Protein AF-A0A5B7A2V2-F1 (afdb_monomer)

Organism: Davidia involucrata (NCBI:txid16924)

Sequence (174 aa):
IMADQNTNTSIMESKPLHPLHQIAETPSHKLLLKQWLKEEELILGRIALKETQIDAVRKEITQLYCFFFLFHSTALILLFSASSRGPVGGACHRSWIPSLCSLLCSLGITWAIRYKTDVESHLEKLLEREKEDGKLLAKCVEELKKKGVEFDLLKEVDALRRAKSLRVESKAVG

Solvent-accessible surface area (backbone atoms only — not comparable to full-atom values): 10157 Å² total; per-residue (Å²): 138,90,87,80,83,86,82,71,81,77,74,77,73,72,70,77,75,62,77,50,75,76,47,68,77,55,72,64,61,60,49,51,52,52,50,50,55,50,50,49,54,52,46,51,52,52,47,53,51,50,51,54,48,45,55,49,51,52,50,52,46,52,50,50,52,52,50,51,53,53,51,53,56,50,52,50,52,52,50,52,55,50,64,76,70,54,67,98,85,68,69,77,89,64,51,62,58,63,50,51,50,51,48,53,52,50,51,51,51,52,48,52,42,52,54,51,52,52,51,42,54,50,50,51,58,52,45,51,52,51,52,51,52,45,53,51,49,52,50,51,52,52,51,48,61,60,36,60,63,67,61,75,71,71,64,55,54,52,50,51,49,51,54,49,51,57,56,51,57,69,62,74,77,115

Secondary structure (DSSP, 8-state):
------------------GGGGTTT-HHHHHHHHHHHHHHHHHHHHHHHHHHHHHHHHHHHHHHHHHHHHHHHHHHHHHHHHHHHS-TTTTTSSTHHHHHHHHHHHHHHHHHHHHHHHHHHHHHHHHHHHHHHHHHHHHHHHHHHHHTTT--HHHHHHHHHHHHHHHHHTTS--

Foldseek 3Di:
DDDDDPDDDPPPPPPPPPPLVVLLPDCVLVVVLVVLVVVLVVLVVVLVVLVVVLVVLVVVLVVLVVCLVVVVVVLVVVVVVDVVPDDPPPDPPPVVVSVVVNVVSNVVSVVVSVVSVVVSVVSVVVSVVSVVVSVVSVVVSVVSVVCSSPDDDVPVVVVVVVVVVVVVVVVVPD

Mean predicted aligned error: 15.62 Å

Radius of gyration: 36.6 Å; Cα contacts (8 Å, |Δi|>4): 50; chains: 1; bounding box: 81×38×129 Å

pLDDT: mean 73.97, std 20.82, range [36.0, 97.88]

Nearest PDB structures (foldseek):
  8iyj-assembly1_T4  TM=7.331E-01  e=2.507E+00  Mus musculus
  8to0-assembly1_BK  TM=8.174E-01  e=5.408E+00  Mus musculus
  8snb-assembly1_8F  TM=7.704E-01  e=6.851E+00  Strongylocentrotus purpuratus
  8j07-assembly1_8P  TM=5.174E-01  e=5.737E+00  Homo sapiens

Structure (mmCIF, N/CA/C/O backbone):
data_AF-A0A5B7A2V2-F1
#
_entry.id   AF-A0A5B7A2V2-F1
#
loop_
_atom_site.group_PDB
_atom_site.id
_atom_site.type_symbol
_atom_site.label_atom_id
_atom_site.label_alt_id
_atom_site.label_comp_id
_atom_site.label_asym_id
_atom_site.label_entity_id
_atom_site.label_seq_id
_atom_site.pdbx_PDB_ins_code
_atom_site.Cartn_x
_atom_site.Cartn_y
_atom_site.Cartn_z
_atom_site.occupancy
_atom_site.B_iso_or_equiv
_atom_site.auth_seq_id
_atom_site.auth_comp_id
_atom_site.auth_asym_id
_atom_site.auth_atom_id
_atom_site.pdbx_PDB_model_num
ATOM 1 N N . ILE A 1 1 ? -47.166 -4.213 90.808 1.00 38.50 1 ILE A N 1
ATOM 2 C CA . ILE A 1 1 ? -47.930 -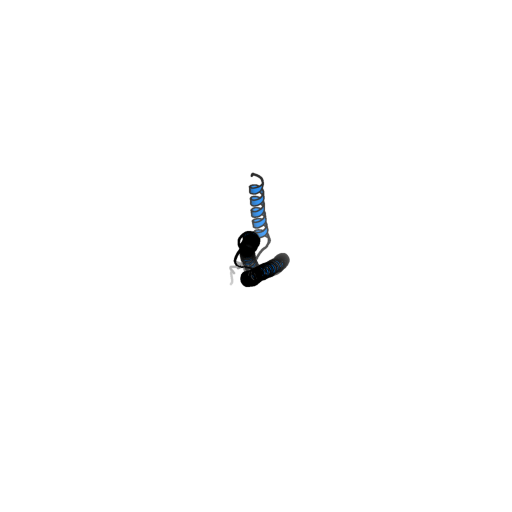3.046 90.307 1.00 38.50 1 ILE A CA 1
ATOM 3 C C . ILE A 1 1 ? -46.872 -2.079 89.767 1.00 38.50 1 ILE A C 1
ATOM 5 O O . ILE A 1 1 ? -46.215 -1.454 9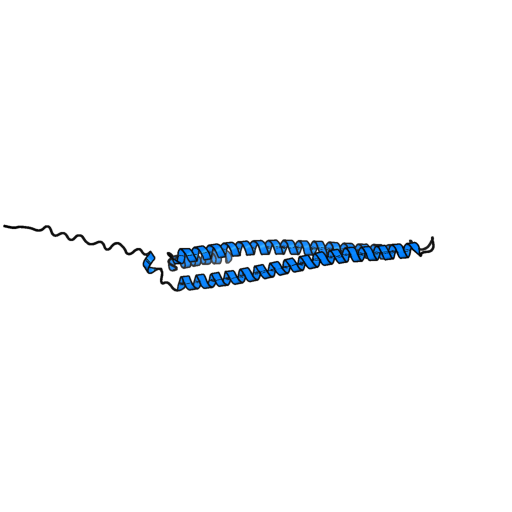0.578 1.00 38.50 1 ILE A O 1
ATOM 9 N N . MET A 1 2 ? -46.346 -2.221 88.545 1.00 41.47 2 MET A N 1
ATOM 10 C CA . MET A 1 2 ? -46.945 -2.151 87.196 1.00 41.47 2 MET A CA 1
ATOM 11 C C . MET A 1 2 ? -47.260 -0.699 86.787 1.00 41.47 2 MET A C 1
ATOM 13 O O . MET A 1 2 ? -48.241 -0.156 87.279 1.00 41.47 2 MET A O 1
ATOM 17 N N . ALA A 1 3 ? -46.369 -0.118 85.966 1.00 38.91 3 ALA A N 1
ATOM 18 C CA . ALA A 1 3 ? -46.510 1.015 85.025 1.00 38.91 3 ALA A CA 1
ATOM 19 C C . ALA A 1 3 ? -45.087 1.535 84.683 1.00 38.91 3 ALA A C 1
ATOM 21 O O . ALA A 1 3 ? -44.254 1.632 85.576 1.00 38.91 3 ALA A O 1
ATOM 22 N N . ASP A 1 4 ? -44.687 1.891 83.468 1.00 40.06 4 ASP A N 1
ATOM 23 C CA . ASP A 1 4 ? -45.265 1.648 82.158 1.00 40.06 4 ASP A CA 1
ATOM 24 C C . ASP A 1 4 ? -44.153 1.677 81.103 1.00 40.06 4 ASP A C 1
ATOM 26 O O . ASP A 1 4 ? -43.093 2.289 81.244 1.00 40.06 4 ASP A O 1
ATOM 30 N N . GLN A 1 5 ? -44.446 0.928 80.059 1.00 42.59 5 GLN A N 1
ATOM 31 C CA . GLN A 1 5 ? -43.677 0.598 78.877 1.00 42.59 5 GLN A CA 1
ATOM 32 C C . GLN A 1 5 ? -43.383 1.859 78.048 1.00 42.59 5 GLN A C 1
ATOM 34 O O . GLN A 1 5 ? -44.292 2.450 77.474 1.00 42.59 5 GLN A O 1
ATOM 39 N N . ASN A 1 6 ? -42.112 2.258 77.921 1.00 36.53 6 ASN A N 1
ATOM 40 C CA . ASN A 1 6 ? -41.723 3.252 76.920 1.00 36.53 6 ASN A CA 1
ATOM 41 C C . ASN A 1 6 ? -41.640 2.568 75.546 1.00 36.53 6 ASN A C 1
ATOM 43 O O . ASN A 1 6 ? -40.576 2.155 75.084 1.00 36.53 6 ASN A O 1
ATOM 47 N N . THR A 1 7 ? -42.799 2.408 74.914 1.00 43.12 7 THR A N 1
ATOM 48 C CA . THR A 1 7 ? -42.937 2.246 73.468 1.00 43.12 7 THR A CA 1
ATOM 49 C C . THR A 1 7 ? -42.413 3.497 72.777 1.00 43.12 7 THR A C 1
ATOM 51 O O . THR A 1 7 ? -43.075 4.527 72.764 1.00 43.12 7 THR A O 1
ATOM 54 N N . ASN A 1 8 ? -41.257 3.388 72.135 1.00 38.66 8 ASN A N 1
ATOM 55 C CA . ASN A 1 8 ? -41.001 4.124 70.907 1.00 38.66 8 ASN A CA 1
ATOM 56 C C . ASN A 1 8 ? -40.318 3.172 69.934 1.00 38.66 8 ASN A C 1
ATOM 58 O O . ASN A 1 8 ? -39.107 2.976 69.939 1.00 38.66 8 ASN A O 1
ATOM 62 N N . THR A 1 9 ? -41.188 2.503 69.177 1.00 40.44 9 THR A N 1
ATOM 63 C CA . THR A 1 9 ? -41.004 2.088 67.787 1.00 40.44 9 THR A CA 1
ATOM 64 C C . THR A 1 9 ? -39.664 2.521 67.200 1.00 40.44 9 THR A C 1
ATOM 66 O O . THR A 1 9 ? -39.521 3.630 66.687 1.00 40.44 9 THR A O 1
ATOM 69 N N . SER A 1 10 ? -38.692 1.608 67.240 1.00 37.66 10 SER A N 1
ATOM 70 C CA . SER A 1 10 ? -37.623 1.588 66.252 1.00 37.66 10 SER A CA 1
ATOM 71 C C . SER A 1 10 ? -38.319 1.466 64.902 1.00 37.66 10 SER A C 1
ATOM 73 O O . SER A 1 10 ? -38.825 0.407 64.534 1.00 37.66 10 SER A O 1
ATOM 75 N N . ILE A 1 11 ? -38.435 2.601 64.215 1.00 47.50 11 ILE A N 1
ATOM 76 C CA . ILE A 1 11 ? -38.669 2.653 62.782 1.00 47.50 11 ILE A CA 1
ATOM 77 C C . ILE A 1 11 ? -37.571 1.761 62.210 1.00 47.50 11 ILE A C 1
ATOM 79 O O . ILE A 1 11 ? -36.396 2.127 62.232 1.00 47.50 11 ILE A O 1
ATOM 83 N N . MET A 1 12 ? -37.938 0.541 61.811 1.00 41.53 12 MET A N 1
ATOM 84 C CA . MET A 1 12 ? -37.109 -0.269 60.936 1.00 41.53 12 MET A CA 1
ATOM 85 C C . MET A 1 12 ? -36.981 0.547 59.660 1.00 41.53 12 MET A C 1
ATOM 87 O O . MET A 1 12 ? -37.830 0.480 58.775 1.00 41.53 12 MET A O 1
ATOM 91 N N . GLU A 1 13 ? -35.951 1.381 59.615 1.00 36.00 13 GLU A N 1
ATOM 92 C CA . GLU A 1 13 ?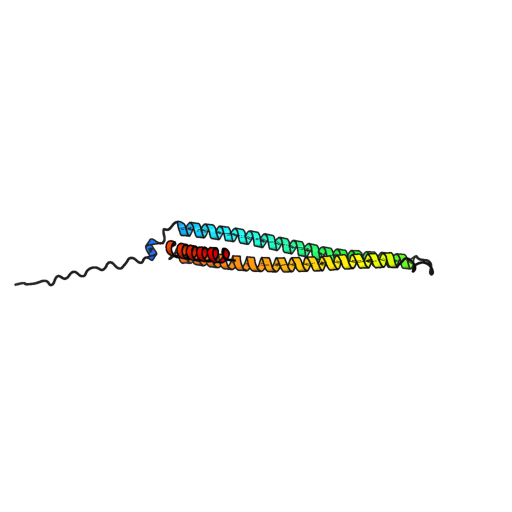 -35.485 2.017 58.405 1.00 36.00 13 GLU A CA 1
ATOM 93 C C . GLU A 1 13 ? -35.075 0.860 57.501 1.00 36.00 13 GLU A C 1
ATOM 95 O O . GLU A 1 13 ? -34.023 0.236 57.667 1.00 36.00 13 GLU A O 1
ATOM 100 N N . SER A 1 14 ? -36.005 0.458 56.633 1.00 45.28 14 SER A N 1
ATOM 101 C CA . SER A 1 14 ? -35.761 -0.524 55.596 1.00 45.28 14 SER A CA 1
ATOM 102 C C . SER A 1 14 ? -34.560 -0.008 54.826 1.00 45.28 14 SER A C 1
ATOM 104 O O . SER A 1 14 ? -34.662 0.995 54.118 1.00 45.28 14 SER A O 1
ATOM 106 N N . LYS A 1 15 ? -33.417 -0.661 55.053 1.00 41.81 15 LYS A N 1
ATOM 107 C CA . LYS A 1 15 ? -32.143 -0.397 54.393 1.00 41.81 15 LYS A CA 1
ATOM 108 C C . LYS A 1 15 ? -32.455 -0.102 52.923 1.00 41.81 15 LYS A C 1
ATOM 110 O O . LYS A 1 15 ? -33.076 -0.972 52.304 1.00 41.81 15 LYS A O 1
ATOM 115 N N . PRO A 1 16 ? -32.126 1.090 52.388 1.00 46.22 16 PRO A N 1
ATOM 116 C CA . PRO A 1 16 ? -32.475 1.432 51.018 1.00 46.22 16 PRO A CA 1
ATOM 117 C C . PRO A 1 16 ? -31.957 0.309 50.129 1.00 46.22 16 PRO A C 1
ATOM 119 O O . PRO A 1 16 ? -30.751 0.043 50.123 1.00 46.22 16 PRO A O 1
ATOM 122 N N . LEU A 1 17 ? -32.866 -0.423 49.475 1.00 48.38 17 LEU A N 1
ATOM 123 C CA . LEU A 1 17 ? -32.468 -1.463 48.538 1.00 48.38 17 LEU A CA 1
ATOM 124 C C . LEU A 1 17 ? -31.529 -0.797 47.538 1.00 48.38 17 LEU A C 1
ATOM 126 O O . LEU A 1 17 ? -31.877 0.221 46.938 1.00 48.38 17 LEU A O 1
ATOM 130 N N . HIS A 1 18 ? -30.312 -1.328 47.441 1.00 46.06 18 HIS A N 1
ATOM 131 C CA . HIS A 1 18 ? -29.255 -0.689 46.681 1.00 46.06 18 HIS A CA 1
ATOM 132 C C . HIS A 1 18 ? -29.740 -0.501 45.230 1.00 46.06 18 HIS A C 1
ATOM 134 O O . HIS A 1 18 ? -30.125 -1.494 44.604 1.00 46.06 18 HIS A O 1
ATOM 140 N N . PRO A 1 19 ? -29.691 0.724 44.668 1.00 47.09 19 PRO A N 1
ATOM 141 C CA . PRO A 1 19 ? -30.223 1.063 43.338 1.00 47.09 19 PRO A CA 1
ATOM 142 C C . PRO A 1 19 ? -29.709 0.189 42.180 1.00 47.09 19 PRO A C 1
ATOM 144 O O . PRO A 1 19 ? -30.271 0.194 41.092 1.00 47.09 19 PRO A O 1
ATOM 147 N N . LEU A 1 20 ? -28.651 -0.583 42.428 1.00 40.41 20 LEU A N 1
ATOM 148 C CA . LEU A 1 20 ? -27.986 -1.482 41.490 1.00 40.41 20 LEU A CA 1
ATOM 149 C C . LEU A 1 20 ? -28.807 -2.734 41.159 1.00 40.41 20 LEU A C 1
ATOM 151 O O . LEU A 1 20 ? -28.685 -3.271 40.063 1.00 40.41 20 LEU A O 1
ATOM 155 N N . HIS A 1 21 ? -29.678 -3.192 42.064 1.00 39.97 21 HIS A N 1
ATOM 156 C CA . HIS A 1 21 ? -30.450 -4.419 41.840 1.00 39.97 21 HIS A CA 1
ATOM 157 C C . HIS A 1 21 ? -31.612 -4.218 40.847 1.00 39.97 21 HIS A C 1
ATOM 159 O O . HIS A 1 21 ? -32.094 -5.175 40.249 1.00 39.97 21 HIS A O 1
ATOM 165 N N . GLN A 1 22 ? -32.064 -2.979 40.639 1.00 42.22 22 GLN A N 1
ATOM 166 C CA . GLN A 1 22 ? -33.203 -2.670 39.765 1.00 42.22 22 GLN A CA 1
ATOM 167 C C . GLN A 1 22 ? -32.791 -2.402 38.302 1.00 42.22 22 GLN A C 1
ATOM 169 O O . GLN A 1 22 ? -33.642 -2.325 37.423 1.00 42.22 22 GLN A O 1
ATOM 174 N N . ILE A 1 23 ? -31.484 -2.289 38.036 1.00 43.47 23 ILE A N 1
ATOM 175 C CA . ILE A 1 23 ? -30.900 -1.909 36.736 1.00 43.47 23 ILE A CA 1
ATOM 176 C C . ILE A 1 23 ? -30.545 -3.135 35.871 1.00 43.47 23 ILE A C 1
ATOM 178 O O . ILE A 1 23 ? -30.489 -3.041 34.640 1.00 43.47 23 ILE A O 1
ATOM 182 N N . ALA A 1 24 ? -30.372 -4.306 36.490 1.00 44.28 24 ALA A N 1
ATOM 183 C CA . ALA A 1 24 ? -29.950 -5.541 35.825 1.00 44.28 24 ALA A CA 1
ATOM 184 C C . ALA A 1 24 ? -30.939 -6.077 34.758 1.00 44.28 24 ALA A C 1
ATOM 186 O O . ALA A 1 24 ? -30.574 -6.952 33.974 1.00 44.28 24 ALA A O 1
ATOM 187 N N . GLU A 1 25 ? -32.166 -5.547 34.677 1.00 44.91 25 GLU A N 1
ATOM 188 C CA . GLU A 1 25 ? -33.230 -6.031 33.779 1.00 44.91 25 GLU A CA 1
ATOM 189 C C . GLU A 1 25 ? -33.528 -5.123 32.565 1.00 44.91 25 GLU A C 1
ATOM 191 O O . GLU A 1 25 ? -34.526 -5.319 31.870 1.00 44.91 25 GLU A O 1
ATOM 196 N N . THR A 1 26 ? -32.689 -4.128 32.250 1.00 52.72 26 THR A N 1
ATOM 197 C CA . THR A 1 26 ? -33.076 -3.092 31.270 1.00 52.72 26 THR A CA 1
ATOM 198 C C . THR A 1 26 ? -32.707 -3.447 29.804 1.00 52.72 26 THR A C 1
ATOM 200 O O . THR A 1 26 ? -31.525 -3.567 29.464 1.00 52.72 26 THR A O 1
ATOM 203 N N . PRO A 1 27 ? -33.674 -3.567 28.866 1.00 56.22 27 PRO A N 1
ATOM 204 C CA . PRO A 1 27 ? -33.464 -4.044 27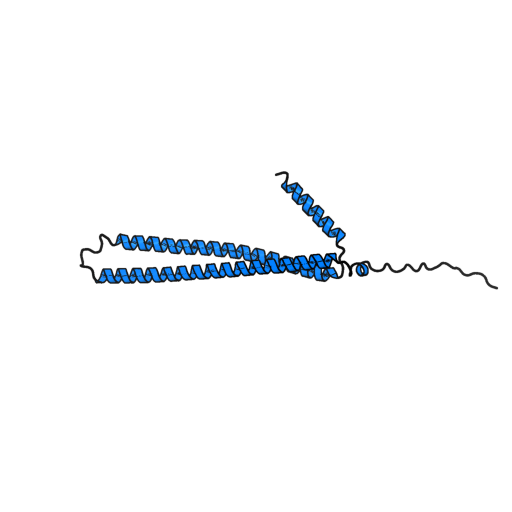.483 1.00 56.22 27 PRO A CA 1
ATOM 205 C C . PRO A 1 27 ? -32.625 -3.120 26.577 1.00 56.22 27 PRO A C 1
ATOM 207 O O . PRO A 1 27 ? -32.135 -3.543 25.528 1.00 56.22 27 PRO A O 1
ATOM 210 N N . SER A 1 28 ? -32.428 -1.866 26.968 1.00 54.94 28 SER A N 1
ATOM 211 C CA . SER A 1 28 ? -31.697 -0.838 26.219 1.00 54.94 28 SER A CA 1
ATOM 212 C C . SER A 1 28 ? -30.174 -1.046 26.206 1.00 54.94 28 SER A C 1
ATOM 214 O O . SER A 1 28 ? -29.544 -0.858 25.164 1.00 54.94 28 SER A O 1
ATOM 216 N N . HIS A 1 29 ? -29.577 -1.536 27.297 1.00 54.03 29 HIS A N 1
ATOM 217 C CA . HIS A 1 29 ? -28.145 -1.884 27.343 1.00 54.03 29 HIS A CA 1
ATOM 218 C C . HIS A 1 29 ? -27.815 -3.051 26.410 1.00 54.03 29 HIS A C 1
ATOM 220 O O . HIS A 1 29 ? -26.779 -3.067 25.746 1.00 54.03 29 HIS A O 1
ATOM 226 N N . LYS A 1 30 ? -28.748 -4.001 26.291 1.00 58.94 30 LYS A N 1
ATOM 227 C CA . LYS A 1 30 ? -28.651 -5.128 25.360 1.00 58.94 30 LYS A CA 1
ATOM 228 C C . LYS A 1 30 ? -28.672 -4.665 23.901 1.00 58.94 30 LYS A C 1
ATOM 230 O O . LYS A 1 30 ? -28.010 -5.280 23.068 1.00 58.94 30 LYS A O 1
ATOM 235 N N . LEU A 1 31 ? -29.404 -3.595 23.581 1.00 66.88 31 LEU A N 1
ATOM 236 C CA . LEU A 1 31 ? -29.429 -3.009 22.236 1.00 66.88 31 LEU A CA 1
ATOM 237 C C . LEU A 1 31 ? -28.135 -2.254 21.914 1.00 66.88 31 LEU A C 1
ATOM 239 O O . LEU A 1 31 ? -27.585 -2.460 20.835 1.00 66.88 31 LEU A O 1
ATOM 243 N N . LEU A 1 32 ? -27.612 -1.453 22.847 1.00 66.44 32 LEU A N 1
ATOM 244 C CA . LEU A 1 32 ? -26.352 -0.728 22.648 1.00 66.44 32 LEU A CA 1
ATOM 245 C C . LEU A 1 32 ? -25.167 -1.690 22.489 1.00 66.44 32 LEU A C 1
ATOM 247 O O . LEU A 1 32 ? -24.357 -1.535 21.581 1.00 66.44 32 LEU A O 1
ATOM 251 N N . LEU A 1 33 ? -25.120 -2.741 23.315 1.00 68.38 33 LEU A N 1
ATOM 252 C CA . LEU A 1 33 ? -24.117 -3.794 23.196 1.00 68.38 33 LEU A CA 1
ATOM 253 C C . LEU A 1 33 ? -24.194 -4.483 21.828 1.00 68.38 33 LEU A C 1
ATOM 255 O O . LEU A 1 33 ? -23.173 -4.658 21.174 1.00 68.38 33 LEU A O 1
ATOM 259 N N . LYS A 1 34 ? -25.400 -4.832 21.361 1.00 72.12 34 LYS A N 1
ATOM 260 C CA . LYS A 1 34 ? -25.595 -5.405 20.018 1.00 72.12 34 LYS A CA 1
ATOM 261 C C . LYS A 1 34 ? -25.137 -4.456 18.912 1.00 72.12 34 LYS A C 1
ATOM 263 O O . LYS A 1 34 ? -24.530 -4.906 17.947 1.00 72.12 34 LYS A O 1
ATOM 268 N N . GLN A 1 35 ? -25.420 -3.162 19.047 1.00 75.31 35 GLN A N 1
ATOM 269 C CA . GLN A 1 35 ? -25.006 -2.158 18.074 1.00 75.31 35 GLN A CA 1
ATOM 270 C C . GLN A 1 35 ? -23.483 -1.999 18.033 1.00 75.31 35 GLN A C 1
ATOM 272 O O . GLN A 1 35 ? -22.913 -1.953 16.950 1.00 75.31 35 GLN A O 1
ATOM 277 N N . TRP A 1 36 ? -22.816 -1.940 19.185 1.00 79.81 36 TRP A N 1
ATOM 278 C CA . TRP A 1 36 ? -21.361 -1.789 19.237 1.00 79.81 36 TRP A CA 1
ATOM 279 C C . TRP A 1 36 ? -20.620 -3.049 18.805 1.00 79.81 36 TRP A C 1
ATOM 281 O O . TRP A 1 36 ? -19.621 -2.928 18.111 1.00 79.81 36 TRP A O 1
ATOM 291 N N . LEU A 1 37 ? -21.146 -4.240 19.109 1.00 75.50 37 LEU A N 1
ATOM 292 C CA . LEU A 1 37 ? -20.635 -5.491 18.536 1.00 75.50 37 LEU A CA 1
ATOM 293 C C . LEU A 1 37 ? -20.767 -5.496 17.007 1.00 75.50 37 LEU A C 1
ATOM 295 O O . LEU A 1 37 ? -19.866 -5.941 16.304 1.00 75.50 37 LEU A O 1
ATOM 299 N N . LYS A 1 38 ? -21.869 -4.954 16.470 1.00 84.56 38 LYS A N 1
ATOM 300 C CA . LYS A 1 38 ? -22.033 -4.822 15.019 1.00 84.56 38 LYS A CA 1
ATOM 301 C C . LYS A 1 38 ? -21.045 -3.824 14.416 1.00 84.56 38 LYS A C 1
ATOM 303 O O . LYS A 1 38 ? -20.483 -4.101 13.362 1.00 84.56 38 LYS A O 1
ATOM 308 N N . GLU A 1 39 ? -20.835 -2.679 15.059 1.00 78.94 39 GLU A N 1
ATOM 309 C CA . GLU A 1 39 ? -19.853 -1.687 14.608 1.00 78.94 39 GLU A CA 1
ATOM 310 C C . GLU A 1 39 ? -18.420 -2.238 14.693 1.00 78.94 39 GLU A C 1
ATOM 312 O O . GLU A 1 39 ? -17.624 -2.002 13.789 1.00 78.94 39 GLU A O 1
ATOM 317 N N . GLU A 1 40 ? -18.109 -3.042 15.713 1.00 81.62 40 GLU A N 1
ATOM 318 C CA . GLU A 1 40 ? -16.832 -3.748 15.850 1.00 81.62 40 GLU A CA 1
ATOM 319 C C . GLU A 1 40 ? -16.593 -4.700 14.668 1.00 81.62 40 GLU A C 1
ATOM 321 O O . GLU A 1 40 ? -15.544 -4.624 14.029 1.00 81.62 40 GLU A O 1
ATOM 326 N N . GLU A 1 41 ? -17.585 -5.516 14.290 1.00 88.94 41 GLU A N 1
ATOM 327 C CA . GLU A 1 41 ? -17.509 -6.354 13.081 1.00 88.94 41 GLU A CA 1
ATOM 328 C C . GLU A 1 41 ? -17.285 -5.527 11.804 1.00 88.94 41 GLU A C 1
ATOM 330 O O . GLU A 1 41 ? -16.503 -5.918 10.936 1.00 88.94 41 GLU A O 1
ATOM 335 N N . LEU A 1 42 ? -17.961 -4.380 11.669 1.00 90.00 42 LEU A N 1
ATOM 336 C CA . LEU A 1 42 ? -17.808 -3.502 10.504 1.00 90.00 42 LEU A CA 1
ATOM 337 C C . LEU A 1 42 ? -16.414 -2.864 10.445 1.00 90.00 42 LEU A C 1
ATOM 339 O O . LEU A 1 42 ? -15.830 -2.766 9.364 1.00 90.00 42 LEU A O 1
ATOM 343 N N . ILE A 1 43 ? -15.863 -2.442 11.586 1.00 88.88 43 ILE A N 1
ATOM 344 C CA . ILE A 1 43 ? -14.490 -1.932 11.680 1.00 88.88 43 ILE A CA 1
ATOM 345 C C . ILE A 1 43 ? -13.491 -3.034 11.326 1.00 88.88 43 ILE A C 1
ATOM 347 O O . ILE A 1 43 ? -12.618 -2.797 10.496 1.00 88.88 43 ILE A O 1
ATOM 351 N N . LEU A 1 44 ? -13.651 -4.245 11.866 1.00 90.62 44 LEU A N 1
ATOM 352 C CA . LEU A 1 44 ? -12.794 -5.385 11.526 1.00 90.62 44 LEU A CA 1
ATOM 353 C C . LEU A 1 44 ? -12.836 -5.702 10.026 1.00 90.62 44 LEU A C 1
ATOM 355 O O . LEU A 1 44 ? -11.791 -5.920 9.416 1.00 90.62 44 LEU A O 1
ATOM 359 N N . GLY A 1 45 ? -14.019 -5.651 9.408 1.00 93.12 45 GLY A N 1
ATOM 360 C CA . GLY A 1 45 ? -14.168 -5.808 7.961 1.00 93.12 45 GLY A CA 1
ATOM 361 C C . GLY A 1 45 ? -13.429 -4.730 7.158 1.00 93.12 45 GLY A C 1
ATOM 362 O O . GLY A 1 45 ? -12.753 -5.047 6.179 1.00 93.12 45 GLY A O 1
ATOM 363 N N . ARG A 1 46 ? -13.507 -3.459 7.580 1.00 93.12 46 ARG A N 1
ATOM 364 C CA . ARG A 1 46 ? -12.769 -2.348 6.946 1.00 93.12 46 ARG A CA 1
ATOM 365 C C . ARG A 1 46 ? -11.253 -2.491 7.091 1.00 93.12 46 ARG A C 1
ATOM 367 O O . ARG A 1 46 ? -10.538 -2.286 6.110 1.00 93.12 46 ARG A O 1
ATOM 374 N N . ILE A 1 47 ? -10.782 -2.888 8.274 1.00 93.38 47 ILE A N 1
ATOM 375 C CA . ILE A 1 47 ? -9.367 -3.159 8.559 1.00 93.38 47 ILE A CA 1
ATOM 376 C C . ILE A 1 47 ? -8.856 -4.267 7.638 1.00 93.38 47 ILE A C 1
ATOM 378 O O . ILE A 1 47 ? -7.875 -4.054 6.929 1.00 93.38 47 ILE A O 1
ATOM 382 N N . ALA A 1 48 ? -9.558 -5.403 7.577 1.00 94.94 48 ALA A N 1
ATOM 383 C CA . ALA A 1 48 ? -9.175 -6.526 6.725 1.00 94.94 48 ALA A CA 1
ATOM 384 C C . ALA A 1 48 ? -9.121 -6.121 5.243 1.00 94.94 48 ALA A C 1
ATOM 386 O O . ALA A 1 48 ? -8.161 -6.435 4.541 1.00 94.94 48 ALA A O 1
ATOM 387 N N . LEU A 1 49 ? -10.111 -5.359 4.764 1.00 95.12 49 LEU A N 1
ATOM 388 C CA . LEU A 1 49 ? -10.104 -4.844 3.396 1.00 95.12 49 LEU A CA 1
ATOM 389 C C . LEU A 1 49 ? -8.877 -3.958 3.132 1.00 95.12 49 LEU A C 1
ATOM 391 O O . LEU A 1 49 ? -8.197 -4.143 2.124 1.00 95.12 49 LEU A O 1
ATOM 395 N N . LYS A 1 50 ? -8.550 -3.027 4.032 1.00 94.44 50 LYS A N 1
ATOM 396 C CA . LYS A 1 50 ? -7.371 -2.159 3.883 1.00 94.44 50 LYS A CA 1
ATOM 397 C C . LYS A 1 50 ? -6.054 -2.923 3.929 1.00 94.44 50 LYS A C 1
ATOM 399 O O . LYS A 1 50 ? -5.165 -2.614 3.143 1.00 94.44 50 LYS A O 1
ATOM 404 N N . GLU A 1 51 ? -5.933 -3.933 4.786 1.00 95.31 51 GLU A N 1
ATOM 405 C CA . GLU A 1 51 ? -4.762 -4.817 4.817 1.00 95.31 51 GLU A CA 1
ATOM 406 C C . GLU A 1 51 ? -4.588 -5.538 3.477 1.00 95.31 51 GLU A C 1
ATOM 408 O O . GLU A 1 51 ? -3.511 -5.482 2.887 1.00 95.31 51 GLU A O 1
ATOM 413 N N . THR A 1 52 ? -5.668 -6.100 2.919 1.00 97.00 52 THR A N 1
ATOM 414 C CA . THR A 1 52 ? -5.600 -6.736 1.592 1.00 97.00 52 THR A CA 1
ATOM 415 C C . THR A 1 52 ? -5.250 -5.751 0.474 1.00 97.00 52 THR A C 1
ATOM 417 O O . THR A 1 52 ? -4.532 -6.116 -0.458 1.00 97.00 52 THR A O 1
ATOM 420 N N . GLN A 1 53 ? -5.709 -4.497 0.560 1.00 96.12 53 GLN A N 1
ATOM 421 C CA . GLN A 1 53 ? -5.343 -3.446 -0.393 1.00 96.12 53 GLN A CA 1
ATOM 422 C C . GLN A 1 53 ? -3.858 -3.083 -0.295 1.00 96.12 53 GLN A C 1
ATOM 424 O O . GLN A 1 53 ? -3.197 -2.974 -1.326 1.00 96.12 53 GLN A O 1
ATOM 429 N N . ILE A 1 54 ? -3.317 -2.941 0.917 1.00 96.94 54 ILE A N 1
ATOM 430 C CA . ILE A 1 54 ? -1.886 -2.692 1.140 1.00 96.94 54 ILE A CA 1
ATOM 431 C C . ILE A 1 54 ? -1.054 -3.849 0.576 1.00 96.94 54 ILE A C 1
ATOM 433 O O . ILE A 1 54 ? -0.109 -3.620 -0.177 1.00 96.94 54 ILE A O 1
ATOM 437 N N . ASP A 1 55 ? -1.441 -5.093 0.857 1.00 97.44 55 ASP A N 1
ATOM 438 C CA . ASP A 1 55 ? -0.749 -6.270 0.328 1.00 97.44 55 ASP A CA 1
ATOM 439 C C . ASP A 1 55 ? -0.799 -6.342 -1.203 1.00 97.44 55 ASP A C 1
ATOM 441 O O . ASP A 1 55 ? 0.178 -6.744 -1.843 1.00 97.44 55 ASP A O 1
ATOM 445 N N . ALA A 1 56 ? -1.915 -5.936 -1.814 1.00 96.62 56 ALA A N 1
ATOM 446 C CA . ALA A 1 56 ? -2.019 -5.825 -3.264 1.00 96.62 56 ALA A CA 1
ATOM 447 C C . ALA A 1 56 ? -1.043 -4.771 -3.814 1.00 96.62 56 ALA A C 1
ATOM 449 O O . ALA A 1 56 ? -0.267 -5.082 -4.717 1.00 96.62 56 ALA A O 1
ATOM 450 N N . VAL A 1 57 ? -1.002 -3.570 -3.228 1.00 96.69 57 VAL A N 1
ATOM 451 C CA . VAL A 1 57 ? -0.078 -2.499 -3.642 1.00 96.69 57 VAL A CA 1
ATOM 452 C C . VAL A 1 57 ? 1.383 -2.942 -3.511 1.00 96.69 57 VAL A C 1
ATOM 454 O O . VAL A 1 57 ? 2.167 -2.754 -4.442 1.00 96.69 57 VAL A O 1
ATOM 457 N N . ARG A 1 58 ? 1.754 -3.619 -2.417 1.00 97.00 58 ARG A N 1
ATOM 458 C CA . ARG A 1 58 ? 3.104 -4.180 -2.214 1.00 97.00 58 ARG A CA 1
ATOM 459 C C . ARG A 1 58 ? 3.495 -5.196 -3.286 1.00 97.00 58 ARG A C 1
ATOM 461 O O . ARG A 1 58 ? 4.630 -5.187 -3.776 1.00 97.00 58 ARG A O 1
ATOM 468 N N . LYS A 1 59 ? 2.559 -6.062 -3.690 1.00 97.44 59 LYS A N 1
ATOM 469 C CA . LYS A 1 59 ? 2.774 -7.005 -4.802 1.00 97.44 59 LYS A CA 1
ATOM 470 C C . LYS A 1 59 ? 3.002 -6.265 -6.115 1.00 97.44 59 LYS A C 1
ATOM 472 O O . LYS A 1 59 ? 3.923 -6.606 -6.851 1.00 97.44 59 LYS A O 1
ATOM 477 N N . GLU A 1 60 ? 2.216 -5.230 -6.389 1.00 96.62 60 GLU A N 1
ATOM 478 C CA . GLU A 1 60 ? 2.372 -4.422 -7.598 1.00 96.62 60 GLU A CA 1
ATOM 479 C C . GLU A 1 60 ? 3.701 -3.650 -7.621 1.00 96.62 60 GLU A C 1
ATOM 481 O O . GLU A 1 60 ? 4.346 -3.580 -8.665 1.00 96.62 60 GLU A O 1
ATOM 486 N N . ILE A 1 61 ? 4.152 -3.110 -6.483 1.00 96.31 61 ILE A N 1
ATOM 487 C CA . ILE A 1 61 ? 5.478 -2.484 -6.344 1.00 96.31 61 ILE A CA 1
ATOM 488 C C . ILE A 1 61 ? 6.581 -3.507 -6.640 1.00 96.31 61 ILE A C 1
ATOM 490 O O . ILE A 1 61 ? 7.492 -3.235 -7.421 1.00 96.31 61 ILE A O 1
ATOM 494 N N . THR A 1 62 ? 6.476 -4.709 -6.071 1.00 97.12 62 THR A N 1
ATOM 495 C CA . THR A 1 62 ? 7.420 -5.807 -6.335 1.00 97.12 62 THR A CA 1
ATOM 496 C C . THR A 1 62 ? 7.456 -6.160 -7.822 1.00 97.12 62 THR A C 1
ATOM 498 O O . THR A 1 62 ? 8.528 -6.289 -8.409 1.00 97.12 62 THR A O 1
ATOM 501 N N . GLN A 1 63 ? 6.290 -6.244 -8.464 1.00 96.88 63 GLN A N 1
ATOM 502 C CA . GLN A 1 63 ? 6.182 -6.492 -9.897 1.00 96.88 63 GLN A CA 1
ATOM 503 C C . GLN A 1 63 ? 6.831 -5.374 -10.732 1.00 96.88 63 GLN A C 1
ATOM 505 O O . GLN A 1 63 ? 7.517 -5.673 -11.709 1.00 96.88 63 GLN A O 1
ATOM 510 N N . LEU A 1 64 ? 6.677 -4.103 -10.340 1.00 96.56 64 LEU A N 1
ATOM 511 C CA . LEU A 1 64 ? 7.363 -2.977 -10.984 1.00 96.56 64 LEU A CA 1
ATOM 512 C C . LEU A 1 64 ? 8.887 -3.096 -10.867 1.00 96.56 64 LEU A C 1
ATOM 514 O O . LEU A 1 64 ? 9.583 -2.853 -11.853 1.00 96.56 64 LEU A O 1
ATOM 518 N N . TYR A 1 65 ? 9.413 -3.524 -9.715 1.00 96.12 65 TYR A N 1
ATOM 519 C CA . TYR A 1 65 ? 10.841 -3.822 -9.572 1.00 96.12 65 TYR A CA 1
ATOM 520 C C . TYR A 1 65 ? 11.281 -4.959 -10.498 1.00 96.12 65 TYR A C 1
ATOM 522 O O . TYR A 1 65 ? 12.282 -4.820 -11.199 1.00 96.12 65 TYR A O 1
ATOM 530 N N . CYS A 1 66 ? 10.528 -6.059 -10.567 1.00 97.31 66 CYS A N 1
ATOM 531 C CA . CYS A 1 66 ? 10.827 -7.146 -11.501 1.00 97.31 66 CYS A CA 1
ATOM 532 C C . CYS A 1 66 ? 10.857 -6.651 -12.953 1.00 97.31 66 CYS A C 1
ATOM 534 O O . CYS A 1 66 ? 11.798 -6.953 -13.684 1.00 97.31 66 CYS A O 1
ATOM 536 N N . PHE A 1 67 ? 9.873 -5.850 -13.368 1.00 95.88 67 PHE A N 1
ATOM 537 C CA . PHE A 1 67 ? 9.841 -5.265 -14.707 1.00 95.88 67 PHE A CA 1
ATOM 538 C C . PHE A 1 67 ? 10.994 -4.305 -14.966 1.00 95.88 67 PHE A C 1
ATOM 540 O O . PHE A 1 67 ? 11.551 -4.339 -16.059 1.00 95.88 67 PHE A O 1
ATOM 547 N N . PHE A 1 68 ? 11.395 -3.506 -13.976 1.00 94.56 68 PHE A N 1
ATOM 548 C CA . PHE A 1 68 ? 12.580 -2.660 -14.070 1.00 94.56 68 PHE A CA 1
ATOM 549 C C . PHE A 1 68 ? 13.822 -3.495 -14.401 1.00 94.56 68 PHE A C 1
ATOM 551 O O . PHE A 1 68 ? 14.486 -3.248 -15.408 1.00 94.56 68 PHE A O 1
ATOM 558 N N . PHE A 1 69 ? 14.101 -4.529 -13.603 1.00 94.75 69 PHE A N 1
ATOM 559 C CA . PHE A 1 69 ? 15.259 -5.394 -13.827 1.00 94.75 69 PHE A CA 1
ATOM 560 C C . PHE A 1 69 ? 15.187 -6.110 -15.178 1.00 94.75 69 PHE A C 1
ATOM 562 O O . PHE A 1 69 ? 16.147 -6.055 -15.940 1.00 94.75 69 PHE A O 1
ATOM 569 N N . LEU A 1 70 ? 14.046 -6.718 -15.517 1.00 96.56 70 LEU A N 1
ATOM 570 C CA . LEU A 1 70 ? 13.863 -7.425 -16.789 1.00 96.56 70 LEU A CA 1
ATOM 571 C C . LEU A 1 70 ? 14.045 -6.503 -17.999 1.00 96.56 70 LEU A C 1
ATOM 573 O O . LEU A 1 70 ? 14.718 -6.876 -18.964 1.00 96.56 70 LEU A O 1
ATOM 577 N N . PHE A 1 71 ? 13.475 -5.299 -17.942 1.00 94.94 71 PHE A N 1
ATOM 578 C CA . PHE A 1 71 ? 13.619 -4.292 -18.986 1.00 94.94 71 PHE A CA 1
ATOM 579 C C . PHE A 1 71 ? 15.088 -3.913 -19.178 1.00 94.94 71 PHE A C 1
ATOM 581 O O . PHE A 1 71 ? 15.599 -3.983 -20.296 1.00 94.94 71 PHE A O 1
ATOM 588 N N . HIS A 1 72 ? 15.792 -3.586 -18.093 1.00 92.88 72 HIS A N 1
ATOM 589 C CA . HIS A 1 72 ? 17.196 -3.193 -18.156 1.00 92.88 72 HIS A CA 1
ATOM 590 C C . HIS A 1 72 ? 18.116 -4.327 -18.607 1.00 92.88 72 HIS A C 1
ATOM 592 O O . HIS A 1 72 ? 18.971 -4.102 -19.462 1.00 92.88 72 HIS A O 1
ATOM 598 N N . SER A 1 73 ? 17.930 -5.548 -18.100 1.00 94.50 73 SER A N 1
ATOM 599 C CA . SER A 1 73 ? 18.688 -6.716 -18.555 1.00 94.50 73 SER A CA 1
ATOM 600 C C . SER A 1 73 ? 18.493 -6.949 -20.053 1.00 94.50 73 SER A C 1
ATOM 602 O O . SER A 1 73 ? 19.470 -7.119 -20.778 1.00 94.50 73 SER A O 1
ATOM 604 N N . THR A 1 74 ? 17.251 -6.882 -20.540 1.00 92.81 74 THR A N 1
ATOM 605 C CA . THR A 1 74 ? 16.946 -7.053 -21.968 1.00 92.81 74 THR A CA 1
ATOM 606 C C . THR A 1 74 ? 17.556 -5.930 -22.807 1.00 92.81 74 THR A C 1
ATOM 608 O O . THR A 1 74 ? 18.192 -6.203 -23.825 1.00 92.81 74 THR A O 1
ATOM 611 N N . ALA A 1 75 ? 17.432 -4.674 -22.369 1.00 90.75 75 ALA A N 1
ATOM 612 C CA . ALA A 1 75 ? 18.013 -3.521 -23.052 1.00 90.75 75 ALA A CA 1
ATOM 613 C C . ALA A 1 75 ? 19.542 -3.632 -23.163 1.00 90.75 75 ALA A C 1
ATOM 615 O O . ALA A 1 75 ? 20.095 -3.396 -24.236 1.00 90.75 75 ALA A O 1
ATOM 616 N N . LEU A 1 76 ? 20.222 -4.050 -22.090 1.00 88.50 76 LEU A N 1
ATOM 617 C CA . LEU A 1 76 ? 21.671 -4.261 -22.083 1.00 88.50 76 LEU A CA 1
ATOM 618 C C . LEU A 1 76 ? 22.093 -5.418 -22.995 1.00 88.50 76 LEU A C 1
ATOM 620 O O . LEU A 1 76 ? 23.051 -5.265 -23.750 1.00 88.50 76 LEU A O 1
ATOM 624 N N . ILE A 1 77 ? 21.373 -6.545 -22.981 1.00 90.94 77 ILE A N 1
ATOM 625 C CA . ILE A 1 77 ? 21.646 -7.686 -23.872 1.00 90.94 77 ILE A CA 1
ATOM 626 C C . ILE A 1 77 ? 21.500 -7.270 -25.338 1.00 90.94 77 ILE A C 1
ATOM 628 O O . ILE A 1 77 ? 22.361 -7.594 -26.160 1.00 90.94 77 ILE A O 1
ATOM 632 N N . LEU A 1 78 ? 20.437 -6.535 -25.671 1.00 87.19 78 LEU A N 1
ATOM 633 C CA . LEU A 1 78 ? 20.207 -6.034 -27.025 1.00 87.19 78 LEU A CA 1
ATOM 634 C C . LEU A 1 78 ? 21.283 -5.030 -27.440 1.00 87.19 78 LEU A C 1
ATOM 636 O O . LEU A 1 78 ? 21.815 -5.138 -28.544 1.00 87.19 78 LEU A O 1
ATOM 640 N N . LEU A 1 79 ? 21.647 -4.099 -26.557 1.00 85.12 79 LEU A N 1
ATOM 641 C CA . LEU A 1 79 ? 22.689 -3.109 -26.819 1.00 85.12 79 LEU A CA 1
ATOM 642 C C . LEU A 1 79 ? 24.059 -3.770 -27.030 1.00 85.12 79 LEU A C 1
ATOM 644 O O . LEU A 1 79 ? 24.748 -3.452 -27.997 1.00 85.12 79 LEU A O 1
ATOM 648 N N . PHE A 1 80 ? 24.432 -4.729 -26.182 1.00 85.06 80 PHE A N 1
ATOM 649 C CA . PHE A 1 80 ? 25.676 -5.492 -26.311 1.00 85.06 80 PHE A CA 1
ATOM 650 C C . PHE A 1 80 ? 25.702 -6.335 -27.596 1.00 85.06 80 PHE A C 1
ATOM 652 O O . PHE A 1 80 ? 26.691 -6.345 -28.334 1.00 85.06 80 PHE A O 1
ATOM 659 N N . SER A 1 81 ? 24.590 -7.000 -27.914 1.00 86.00 81 SER A N 1
ATOM 660 C CA . SER A 1 81 ? 24.447 -7.789 -29.144 1.00 86.00 81 SER A CA 1
ATOM 661 C C . SER A 1 81 ? 24.521 -6.917 -30.400 1.00 86.00 81 SER A C 1
ATOM 663 O O . SER A 1 81 ? 25.112 -7.320 -31.398 1.00 86.00 81 SER A O 1
ATOM 665 N N . ALA A 1 82 ? 23.950 -5.711 -30.363 1.00 81.06 82 ALA A N 1
ATOM 666 C CA . ALA A 1 82 ? 24.046 -4.750 -31.456 1.00 81.06 82 ALA A CA 1
ATOM 667 C C . ALA A 1 82 ? 25.470 -4.187 -31.597 1.00 81.06 82 ALA A C 1
ATOM 669 O O . ALA A 1 82 ? 25.988 -4.096 -32.709 1.00 81.06 82 ALA A O 1
ATOM 670 N N . SER A 1 83 ? 26.128 -3.868 -30.478 1.00 79.38 83 SER A N 1
ATOM 671 C CA . SER A 1 83 ? 27.498 -3.349 -30.467 1.00 79.38 83 SER A CA 1
ATOM 672 C C . SER A 1 83 ? 28.526 -4.364 -30.975 1.00 79.38 83 SER A C 1
ATOM 674 O O . SER A 1 83 ? 29.498 -3.969 -31.608 1.00 79.38 83 SER A O 1
ATOM 676 N N . SER A 1 84 ? 28.328 -5.658 -30.713 1.00 79.25 84 SER A N 1
ATOM 677 C CA . SER A 1 84 ? 29.247 -6.728 -31.140 1.00 79.25 84 SER A CA 1
ATOM 678 C C . SER A 1 84 ? 29.113 -7.117 -32.618 1.00 79.25 84 SER A C 1
ATOM 680 O O . SER A 1 84 ? 30.006 -7.767 -33.154 1.00 79.25 84 SER A O 1
ATOM 682 N N . ARG A 1 85 ? 28.021 -6.724 -33.292 1.00 74.19 85 ARG A N 1
ATOM 683 C CA . ARG A 1 85 ? 27.715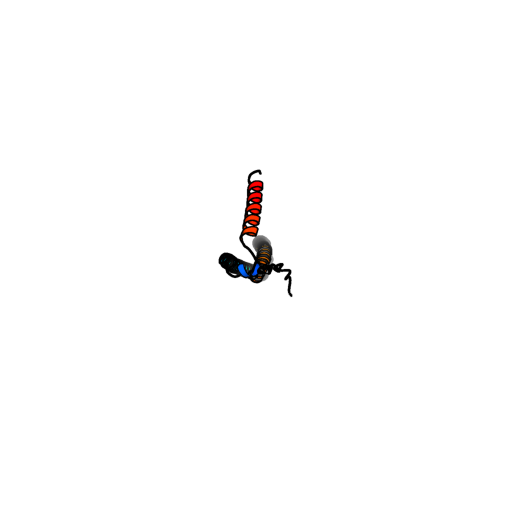 -7.099 -34.688 1.00 74.19 85 ARG A CA 1
ATOM 684 C C . ARG A 1 85 ? 27.869 -5.956 -35.706 1.00 74.19 85 ARG A C 1
ATOM 686 O O . ARG A 1 85 ? 27.657 -6.186 -36.893 1.00 74.19 85 ARG A O 1
ATOM 693 N N . GLY A 1 86 ? 28.180 -4.731 -35.275 1.00 64.56 86 GLY A N 1
ATOM 694 C CA . GLY A 1 86 ? 28.199 -3.547 -36.145 1.00 64.56 86 GLY A CA 1
ATOM 695 C C . GLY A 1 86 ? 29.557 -3.267 -36.819 1.00 64.56 86 GLY A C 1
ATOM 696 O O . GLY A 1 86 ? 30.594 -3.469 -36.190 1.00 64.56 86 GLY A O 1
ATOM 697 N N . PRO A 1 87 ? 29.593 -2.751 -38.067 1.00 63.84 87 PRO A N 1
ATOM 698 C CA . PRO A 1 87 ? 30.825 -2.248 -38.676 1.00 63.84 87 PRO A CA 1
ATOM 699 C C . PRO A 1 87 ? 31.340 -1.011 -37.916 1.00 63.84 87 PRO A C 1
ATOM 701 O O . PRO A 1 87 ? 30.550 -0.169 -37.484 1.00 63.84 87 PRO A O 1
ATOM 704 N N . VAL A 1 88 ? 32.668 -0.884 -37.806 1.00 61.97 88 VAL A N 1
ATOM 705 C CA . VAL A 1 88 ? 33.426 0.043 -36.927 1.00 61.97 88 VAL A CA 1
ATOM 706 C C . VAL A 1 88 ? 33.074 1.544 -37.092 1.00 61.97 88 VAL A C 1
ATOM 708 O O . VAL A 1 88 ? 33.473 2.357 -36.268 1.00 61.97 88 VAL A O 1
ATOM 711 N N . GLY A 1 89 ? 32.294 1.941 -38.109 1.00 57.72 89 GLY A N 1
ATOM 712 C CA . GLY A 1 89 ? 32.051 3.351 -38.457 1.00 57.72 89 GLY A CA 1
ATOM 713 C C . GLY A 1 89 ? 30.613 3.893 -38.364 1.00 57.72 89 GLY A C 1
ATOM 714 O O . GLY A 1 89 ? 30.442 5.098 -38.510 1.00 57.72 89 GLY A O 1
ATOM 715 N N . GLY A 1 90 ? 29.572 3.071 -38.150 1.00 58.19 90 GLY A N 1
ATOM 716 C CA . GLY A 1 90 ? 28.168 3.504 -38.362 1.00 58.19 90 GLY A CA 1
ATOM 717 C C . GLY A 1 90 ? 27.244 3.568 -37.135 1.00 58.19 90 GLY A C 1
ATOM 718 O O . GLY A 1 90 ? 26.146 4.118 -37.217 1.00 58.19 90 GLY A O 1
ATOM 719 N N . ALA A 1 91 ? 27.649 3.006 -35.994 1.00 59.19 91 ALA A N 1
ATOM 720 C CA . ALA A 1 91 ? 26.735 2.737 -34.876 1.00 59.19 91 ALA A CA 1
ATOM 721 C C . ALA A 1 91 ? 26.346 3.977 -34.037 1.00 59.19 91 ALA A C 1
ATOM 723 O O . ALA A 1 91 ? 25.316 3.968 -33.362 1.00 59.19 91 ALA A O 1
ATOM 724 N N . CYS A 1 92 ? 27.127 5.061 -34.084 1.00 60.50 92 CYS A N 1
ATOM 725 C CA . CYS A 1 92 ? 26.984 6.176 -33.138 1.00 6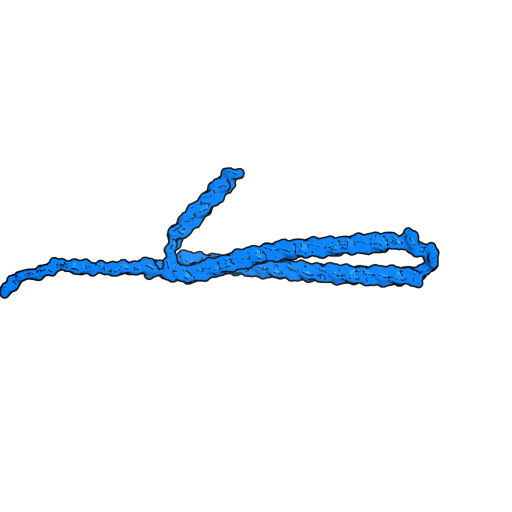0.50 92 CYS A CA 1
ATOM 726 C C . CYS A 1 92 ? 25.942 7.242 -33.523 1.00 60.50 92 CYS A C 1
ATOM 728 O O . CYS A 1 92 ? 25.524 8.003 -32.659 1.00 60.50 92 CYS A O 1
ATOM 730 N N . HIS A 1 93 ? 25.479 7.316 -34.777 1.00 65.38 93 HIS A N 1
ATOM 731 C CA . HIS A 1 93 ? 24.584 8.413 -35.193 1.00 65.38 93 HIS A CA 1
ATOM 732 C C . HIS A 1 93 ? 23.117 8.221 -34.747 1.00 65.38 93 HIS A C 1
ATOM 734 O O . HIS A 1 93 ? 22.342 9.175 -34.694 1.00 65.38 93 HIS A O 1
ATOM 740 N N . ARG A 1 94 ? 22.700 6.989 -34.415 1.00 68.06 94 ARG A N 1
ATOM 741 C CA . ARG A 1 94 ? 21.297 6.658 -34.070 1.00 68.06 94 ARG A CA 1
ATOM 742 C C . ARG A 1 94 ? 21.131 5.964 -32.712 1.00 68.06 94 ARG A C 1
ATOM 744 O O . ARG A 1 94 ? 20.023 5.572 -32.353 1.00 68.06 94 ARG A O 1
ATOM 751 N N . SER A 1 95 ? 22.210 5.857 -31.938 1.00 71.62 95 SER A N 1
ATOM 752 C CA . SER A 1 95 ? 22.237 5.226 -30.611 1.00 71.62 95 SER A CA 1
ATOM 753 C C . SER A 1 95 ? 21.481 6.011 -29.532 1.00 71.62 95 SER A C 1
ATOM 755 O O . SER A 1 95 ? 21.158 5.451 -28.486 1.00 71.62 95 SER A O 1
ATOM 757 N N . TRP A 1 96 ? 21.140 7.279 -29.792 1.00 81.00 96 TRP A N 1
ATOM 758 C CA . TRP A 1 96 ? 20.378 8.109 -28.859 1.00 81.00 96 TRP A CA 1
ATOM 759 C C . TRP A 1 96 ? 18.901 7.698 -28.741 1.00 81.00 96 TRP A C 1
ATOM 761 O O . TRP A 1 96 ? 18.287 7.930 -27.705 1.00 81.00 96 TRP A O 1
ATOM 771 N N . ILE A 1 97 ? 18.317 7.073 -29.775 1.00 82.31 97 ILE A N 1
ATOM 772 C CA . ILE A 1 97 ? 16.898 6.679 -29.748 1.00 82.31 97 ILE A CA 1
ATOM 773 C C . ILE A 1 97 ? 16.672 5.548 -28.722 1.00 82.31 97 ILE A C 1
ATOM 775 O O . ILE A 1 97 ? 15.813 5.713 -27.851 1.00 82.31 97 ILE A O 1
ATOM 779 N N . PRO A 1 98 ? 17.446 4.438 -28.733 1.00 81.69 98 PRO A N 1
ATOM 780 C CA . PRO A 1 98 ? 17.347 3.415 -27.691 1.00 81.69 98 PRO A CA 1
ATOM 781 C C . PRO A 1 98 ? 17.688 3.931 -26.290 1.00 81.69 98 PRO A C 1
ATOM 783 O O . PRO A 1 98 ? 17.037 3.533 -25.326 1.00 81.69 98 PRO A O 1
ATOM 786 N N . SER A 1 99 ? 18.676 4.825 -26.157 1.00 82.69 99 SER A N 1
ATOM 787 C CA . SER A 1 99 ? 19.069 5.349 -24.844 1.00 82.69 99 SER A CA 1
ATOM 788 C C . SER A 1 99 ? 18.019 6.292 -24.257 1.00 82.69 99 SER A C 1
ATOM 790 O O . SER A 1 99 ? 17.692 6.168 -23.078 1.00 82.69 99 SER A O 1
ATOM 792 N N . LEU A 1 100 ? 17.422 7.171 -25.069 1.00 87.88 100 LEU A N 1
ATOM 793 C CA . LEU A 1 100 ? 16.332 8.043 -24.634 1.00 87.88 100 LEU A CA 1
ATOM 794 C C . LEU A 1 100 ? 15.082 7.233 -24.277 1.00 87.88 100 LEU A C 1
ATOM 796 O O . LEU A 1 100 ? 14.468 7.486 -23.244 1.00 87.88 100 LEU A O 1
ATOM 800 N N . CYS A 1 101 ? 14.727 6.231 -25.087 1.00 88.31 101 CYS A N 1
ATOM 801 C CA . CYS A 1 101 ? 13.615 5.332 -24.780 1.00 88.31 101 CYS A CA 1
ATOM 802 C C . CYS A 1 101 ? 13.853 4.591 -23.457 1.00 88.31 101 CYS A C 1
ATOM 804 O O . CYS A 1 101 ? 12.992 4.611 -22.579 1.00 88.31 101 CYS A O 1
ATOM 806 N N . SER A 1 102 ? 15.052 4.028 -23.266 1.00 90.12 102 SER A N 1
ATOM 807 C CA . SER A 1 102 ? 15.430 3.381 -22.009 1.00 90.12 102 SER A CA 1
ATOM 808 C C . SER A 1 102 ? 15.337 4.338 -20.823 1.00 90.12 102 SER A C 1
ATOM 810 O O . SER A 1 102 ? 14.810 3.954 -19.780 1.00 90.12 102 SER A O 1
ATOM 812 N N . LEU A 1 103 ? 15.810 5.578 -20.969 1.00 90.94 103 LEU A N 1
ATOM 813 C CA . LEU A 1 103 ? 15.744 6.594 -19.920 1.00 90.94 103 LEU A CA 1
ATOM 814 C C . LEU A 1 103 ? 14.293 6.923 -19.547 1.00 90.94 103 LEU A C 1
ATOM 816 O O . LEU A 1 103 ? 13.947 6.893 -18.369 1.00 90.94 103 LEU A O 1
ATOM 820 N N . LEU A 1 104 ? 13.432 7.179 -20.536 1.00 94.44 104 LEU A N 1
ATOM 821 C CA . LEU A 1 104 ? 12.019 7.491 -20.307 1.00 94.44 104 LEU A CA 1
ATOM 822 C C . LEU A 1 104 ? 11.278 6.325 -19.641 1.00 94.44 104 LEU A C 1
ATOM 824 O O . LEU A 1 104 ? 10.534 6.547 -18.687 1.00 94.44 104 LEU A O 1
ATOM 828 N N . CYS A 1 105 ? 11.525 5.085 -20.072 1.00 93.25 105 CYS A N 1
ATOM 829 C CA . CYS A 1 105 ? 10.970 3.896 -19.421 1.00 93.25 105 CYS A CA 1
ATOM 830 C C . CYS A 1 105 ? 11.448 3.766 -17.965 1.00 93.25 105 CYS A C 1
ATOM 832 O O . CYS A 1 105 ? 10.640 3.503 -17.076 1.00 93.25 105 CYS A O 1
ATOM 834 N N . SER A 1 106 ? 12.733 4.017 -17.701 1.00 94.62 106 SER A N 1
ATOM 835 C CA . SER A 1 106 ? 13.310 3.961 -16.347 1.00 94.62 106 SER A CA 1
ATOM 836 C C . SER A 1 106 ? 12.683 5.001 -15.420 1.00 94.62 106 SER A C 1
ATOM 838 O O . SER A 1 106 ? 12.325 4.694 -14.281 1.00 94.62 106 SER A O 1
ATOM 840 N N . LEU A 1 107 ? 12.524 6.233 -15.916 1.00 95.94 107 LEU A N 1
ATOM 841 C CA . LEU A 1 107 ? 11.871 7.319 -15.192 1.00 95.94 107 LEU A CA 1
ATOM 842 C C . LEU A 1 107 ? 10.401 6.995 -14.924 1.00 95.94 107 LEU A C 1
ATOM 844 O O . LEU A 1 107 ? 9.947 7.171 -13.798 1.00 95.94 107 LEU A O 1
ATOM 848 N N . GLY A 1 108 ? 9.685 6.459 -15.916 1.00 96.88 108 GLY A N 1
ATOM 849 C CA . GLY A 1 108 ? 8.294 6.035 -15.766 1.00 96.88 108 GLY A CA 1
ATOM 850 C C . GLY A 1 108 ? 8.116 4.968 -14.684 1.00 96.88 108 GLY A C 1
ATOM 851 O O . GLY A 1 108 ? 7.259 5.115 -13.815 1.00 96.88 108 GLY A O 1
ATOM 852 N N . ILE A 1 109 ? 8.962 3.931 -14.677 1.00 95.25 109 ILE A N 1
ATOM 853 C CA . ILE A 1 109 ? 8.903 2.874 -13.656 1.00 95.25 109 ILE A CA 1
ATOM 854 C C . ILE A 1 109 ? 9.287 3.422 -12.275 1.00 95.25 109 ILE A C 1
ATOM 856 O O . ILE A 1 109 ? 8.599 3.149 -11.294 1.00 95.25 109 ILE A O 1
ATOM 860 N N . THR A 1 110 ? 10.338 4.242 -12.187 1.00 95.56 110 THR A N 1
ATOM 861 C CA . THR A 1 110 ? 10.760 4.868 -10.921 1.00 95.56 110 THR A CA 1
ATOM 862 C C . THR A 1 110 ? 9.660 5.758 -10.347 1.00 95.56 110 THR A C 1
ATOM 864 O O . THR A 1 110 ? 9.385 5.708 -9.148 1.00 95.56 110 THR A O 1
ATOM 867 N N . TRP A 1 111 ? 9.005 6.546 -11.200 1.00 97.88 111 TRP A N 1
ATOM 868 C CA . TRP A 1 111 ? 7.884 7.394 -10.815 1.00 97.88 111 TRP A CA 1
ATOM 869 C C . TRP A 1 111 ? 6.686 6.566 -10.342 1.00 97.88 111 TRP A C 1
ATOM 871 O O . TRP A 1 111 ? 6.133 6.854 -9.284 1.00 97.88 111 TRP A O 1
ATOM 881 N N . ALA A 1 112 ? 6.340 5.489 -11.054 1.00 97.38 112 ALA A N 1
ATOM 882 C CA . ALA A 1 112 ? 5.266 4.581 -10.655 1.00 97.38 112 ALA A CA 1
ATOM 883 C C . ALA A 1 112 ? 5.536 3.916 -9.294 1.00 97.38 112 ALA A C 1
ATOM 885 O O . ALA A 1 112 ? 4.625 3.819 -8.473 1.00 97.38 112 ALA A O 1
ATOM 886 N N . ILE A 1 113 ? 6.782 3.502 -9.032 1.00 96.69 113 ILE A N 1
ATOM 887 C CA . ILE A 1 113 ? 7.193 2.956 -7.731 1.00 96.69 113 ILE A CA 1
ATOM 888 C C . ILE A 1 113 ? 7.013 4.010 -6.638 1.00 96.69 113 ILE A C 1
ATOM 890 O O . ILE A 1 113 ? 6.358 3.725 -5.643 1.00 96.69 113 ILE A O 1
ATOM 894 N N . ARG A 1 114 ? 7.539 5.232 -6.828 1.00 96.69 114 ARG A N 1
ATOM 895 C CA . ARG A 1 114 ? 7.382 6.328 -5.853 1.00 96.69 114 ARG A CA 1
ATOM 896 C C . ARG A 1 114 ? 5.914 6.606 -5.552 1.00 96.69 114 ARG A C 1
ATOM 898 O O . ARG A 1 114 ? 5.527 6.604 -4.390 1.00 96.69 114 ARG A O 1
ATOM 905 N N . TYR A 1 115 ? 5.104 6.752 -6.597 1.00 96.50 115 TYR A N 1
ATOM 906 C CA . TYR A 1 115 ? 3.672 6.979 -6.463 1.00 96.50 115 TYR A CA 1
ATOM 907 C C . TYR A 1 115 ? 2.987 5.865 -5.660 1.00 96.50 115 TYR A C 1
ATOM 909 O O . TYR A 1 115 ? 2.242 6.151 -4.726 1.00 96.50 115 TYR A O 1
ATOM 917 N N . LYS A 1 116 ? 3.256 4.590 -5.974 1.00 96.31 116 LYS A N 1
ATOM 918 C CA . LYS A 1 116 ? 2.651 3.472 -5.236 1.00 96.31 116 LYS A CA 1
ATOM 919 C C . LYS A 1 116 ? 3.133 3.383 -3.791 1.00 96.31 116 LYS A C 1
ATOM 921 O O . LYS A 1 116 ? 2.314 3.091 -2.928 1.00 96.31 116 LYS A O 1
ATOM 926 N N . THR A 1 117 ? 4.400 3.680 -3.512 1.00 95.94 117 THR A N 1
ATOM 927 C CA . THR A 1 117 ? 4.919 3.754 -2.138 1.00 95.94 117 THR A CA 1
ATOM 928 C C . THR A 1 117 ? 4.243 4.871 -1.332 1.00 95.94 117 THR A C 1
ATOM 930 O O . THR A 1 117 ? 3.907 4.669 -0.167 1.00 95.94 117 THR A O 1
ATOM 933 N N . ASP A 1 118 ? 3.973 6.030 -1.938 1.00 96.38 118 ASP A N 1
ATOM 934 C CA . ASP A 1 118 ? 3.248 7.114 -1.261 1.00 96.38 118 ASP A CA 1
ATOM 935 C C . ASP A 1 118 ? 1.793 6.718 -0.961 1.00 96.38 118 ASP A C 1
ATOM 937 O O . ASP A 1 118 ? 1.280 6.977 0.133 1.00 96.38 118 ASP A O 1
ATOM 941 N N . VAL A 1 119 ? 1.133 6.043 -1.909 1.00 94.75 119 VAL A N 1
ATOM 942 C CA . VAL A 1 119 ? -0.220 5.494 -1.729 1.00 94.75 119 VAL A CA 1
ATOM 943 C C . VAL A 1 119 ? -0.247 4.438 -0.622 1.00 94.75 119 VAL A C 1
ATOM 945 O O . VAL A 1 119 ? -1.135 4.482 0.230 1.00 94.75 119 VAL A O 1
ATOM 948 N N . GLU A 1 120 ? 0.727 3.526 -0.597 1.00 95.56 120 GLU A N 1
ATOM 949 C CA . GLU A 1 120 ? 0.906 2.534 0.469 1.00 95.56 120 GLU A CA 1
ATOM 950 C C . GLU A 1 120 ? 1.032 3.219 1.836 1.00 95.56 120 GLU A C 1
ATOM 952 O O . GLU A 1 120 ? 0.249 2.928 2.737 1.00 95.56 120 GLU A O 1
ATOM 957 N N . SER A 1 121 ? 1.928 4.204 1.968 1.00 95.12 121 SER A N 1
ATOM 958 C CA . SER A 1 121 ? 2.117 4.948 3.222 1.00 95.12 121 SER A CA 1
ATOM 959 C C . SER A 1 121 ? 0.842 5.667 3.673 1.00 95.12 121 SER A C 1
ATOM 961 O O . SER A 1 121 ? 0.526 5.731 4.864 1.00 95.12 121 SER A O 1
ATOM 963 N N . HIS A 1 122 ? 0.081 6.225 2.731 1.00 95.31 122 HIS A N 1
ATOM 964 C CA . HIS A 1 122 ? -1.197 6.852 3.045 1.00 95.31 122 HIS A CA 1
ATOM 965 C C . HIS A 1 122 ? -2.228 5.827 3.544 1.00 95.31 122 HIS A C 1
ATOM 967 O O . HIS A 1 122 ? -2.911 6.081 4.539 1.00 95.31 122 HIS A O 1
ATOM 973 N N . LEU A 1 123 ? -2.324 4.665 2.892 1.00 93.94 123 LEU A N 1
ATOM 974 C CA . LEU A 1 123 ? -3.206 3.571 3.304 1.00 93.94 123 LEU A CA 1
ATOM 975 C C . LEU A 1 123 ? -2.834 3.025 4.687 1.00 93.94 123 LEU A C 1
ATOM 977 O O . LEU A 1 123 ? -3.729 2.821 5.505 1.00 93.94 123 LEU A O 1
ATOM 981 N N . GLU A 1 124 ? -1.546 2.863 4.985 1.00 95.38 124 GLU A N 1
ATOM 982 C CA . GLU A 1 124 ? -1.060 2.437 6.303 1.00 95.38 124 GLU A CA 1
ATOM 983 C C . GLU A 1 124 ? -1.489 3.410 7.405 1.00 95.38 124 GLU A C 1
ATOM 985 O O . GLU A 1 124 ? -2.052 2.993 8.416 1.00 95.38 124 GLU A O 1
ATOM 990 N N . LYS A 1 125 ? -1.347 4.722 7.179 1.00 96.06 125 LYS A N 1
ATOM 991 C CA . LYS A 1 125 ? -1.815 5.744 8.131 1.00 96.06 125 LYS A CA 1
ATOM 992 C C . LYS A 1 125 ? -3.332 5.718 8.329 1.00 96.06 125 LYS A C 1
ATOM 994 O O . LYS A 1 125 ? -3.825 6.095 9.391 1.00 96.06 125 LYS A O 1
ATOM 999 N N . LEU A 1 126 ? -4.109 5.374 7.301 1.00 93.25 126 LEU A N 1
ATOM 1000 C CA . LEU A 1 126 ? -5.563 5.222 7.432 1.00 93.25 126 LEU A CA 1
ATOM 1001 C C . LEU A 1 126 ? -5.938 3.941 8.181 1.00 93.25 126 LEU A C 1
ATOM 1003 O O . LEU A 1 126 ? -6.906 3.947 8.939 1.00 93.25 126 LEU A O 1
ATOM 1007 N N . LEU A 1 127 ? -5.194 2.859 7.958 1.00 95.38 127 LEU A N 1
ATOM 1008 C CA . LEU A 1 127 ? -5.358 1.596 8.666 1.00 95.38 127 LEU A CA 1
ATOM 1009 C C . LEU A 1 127 ? -5.047 1.761 10.156 1.00 95.38 127 LEU A C 1
ATOM 1011 O O . LEU A 1 127 ? -5.791 1.263 10.992 1.00 95.38 127 LEU A O 1
ATOM 1015 N N . GLU A 1 128 ? -3.974 2.477 10.489 1.00 94.81 128 GLU A N 1
ATOM 1016 C CA . GLU A 1 128 ? -3.550 2.705 11.870 1.00 94.81 128 GLU A CA 1
ATOM 1017 C C . GLU A 1 128 ? -4.613 3.473 12.665 1.00 94.81 128 GLU A C 1
ATOM 1019 O O . GLU A 1 128 ? -5.016 3.025 13.736 1.00 94.81 128 GLU A O 1
ATOM 1024 N N . ARG A 1 129 ? -5.184 4.534 12.079 1.00 92.88 129 ARG A N 1
ATOM 1025 C CA . ARG A 1 129 ? -6.311 5.268 12.682 1.00 92.88 129 ARG A CA 1
ATOM 1026 C C . ARG A 1 129 ? -7.541 4.388 12.898 1.00 92.88 129 ARG A C 1
ATOM 1028 O O . ARG A 1 129 ? -8.141 4.432 13.964 1.00 92.88 129 ARG A O 1
ATOM 1035 N N . GLU A 1 130 ? -7.905 3.550 11.926 1.00 91.19 130 GLU A N 1
ATOM 1036 C CA . GLU A 1 130 ? -9.040 2.633 12.109 1.00 91.19 130 GLU A CA 1
ATOM 1037 C C . GLU A 1 130 ? -8.769 1.544 13.152 1.00 91.19 130 GLU A C 1
ATOM 1039 O O . GLU A 1 130 ? -9.689 1.141 13.864 1.00 91.19 130 GLU A O 1
ATOM 1044 N N . LYS A 1 131 ? -7.521 1.082 13.286 1.00 92.12 131 LYS A N 1
ATOM 1045 C CA . LYS A 1 131 ? -7.118 0.160 14.358 1.00 92.12 131 LYS A CA 1
ATOM 1046 C C . LYS A 1 131 ? -7.218 0.824 15.730 1.00 92.12 131 LYS A C 1
ATOM 1048 O O . LYS A 1 131 ? -7.664 0.180 16.681 1.00 92.12 131 LYS A O 1
ATOM 1053 N N . GLU A 1 132 ? -6.835 2.093 15.845 1.00 93.00 132 GLU A N 1
ATOM 1054 C CA . GLU A 1 132 ? -7.006 2.878 17.070 1.00 93.00 132 GLU A CA 1
ATOM 1055 C C . GLU A 1 132 ? -8.487 3.057 17.425 1.00 93.00 132 GLU A C 1
ATOM 1057 O O . GLU A 1 132 ? -8.877 2.740 18.551 1.00 93.00 132 GLU A O 1
ATOM 1062 N N . ASP A 1 133 ? -9.322 3.461 16.464 1.00 87.69 133 ASP A N 1
ATOM 1063 C CA . ASP A 1 133 ? -10.774 3.590 16.644 1.00 87.69 133 ASP A CA 1
ATOM 1064 C C . ASP A 1 133 ? -11.409 2.254 17.062 1.00 87.69 133 ASP A C 1
ATOM 1066 O O . ASP A 1 133 ? -12.193 2.197 18.013 1.00 87.69 133 ASP A O 1
ATOM 1070 N N . GLY A 1 134 ? -11.016 1.152 16.413 1.00 86.19 134 GLY A N 1
ATOM 1071 C CA . GLY A 1 134 ? -11.452 -0.198 16.771 1.00 86.19 134 GLY A CA 1
ATOM 1072 C C . GLY A 1 134 ? -11.044 -0.592 18.192 1.00 86.19 134 GLY A C 1
ATOM 1073 O O . GLY A 1 134 ? -11.848 -1.146 18.940 1.00 86.19 134 GLY A O 1
ATOM 1074 N N . LYS A 1 135 ? -9.823 -0.246 18.616 1.00 89.25 135 LYS A N 1
ATOM 1075 C CA . LYS A 1 135 ? -9.338 -0.495 19.982 1.00 89.25 135 LYS A CA 1
ATOM 1076 C C . LYS A 1 135 ? -10.110 0.313 21.023 1.00 89.25 135 LYS A C 1
ATOM 1078 O O . LYS A 1 135 ? -10.382 -0.200 22.109 1.00 89.25 135 LYS A O 1
ATOM 1083 N N . LEU A 1 136 ? -10.442 1.569 20.724 1.00 85.56 136 LEU A N 1
ATOM 1084 C CA . LEU A 1 136 ? -11.270 2.397 21.599 1.00 85.56 136 LEU A CA 1
ATOM 1085 C C . LEU A 1 136 ? -12.683 1.822 21.714 1.00 85.56 136 LEU A C 1
ATOM 1087 O O . LEU A 1 136 ? -13.178 1.672 22.829 1.00 85.56 136 LEU A O 1
ATOM 1091 N N . LEU A 1 137 ? -13.291 1.413 20.596 1.00 80.69 137 LEU A N 1
ATOM 1092 C CA . LEU A 1 137 ? -14.606 0.775 20.604 1.00 80.69 137 LEU A CA 1
ATOM 1093 C C . LEU A 1 137 ? -14.600 -0.525 21.417 1.00 80.69 137 LEU A C 1
ATOM 1095 O O . LEU A 1 137 ? -15.486 -0.716 22.245 1.00 80.69 137 LEU A O 1
ATOM 1099 N N . ALA A 1 138 ? -13.586 -1.378 21.250 1.00 82.31 138 ALA A N 1
ATOM 1100 C CA . ALA A 1 138 ? -13.449 -2.616 22.015 1.00 82.31 138 ALA A CA 1
ATOM 1101 C C . ALA A 1 138 ? -13.364 -2.352 23.529 1.00 82.31 138 ALA A C 1
ATOM 1103 O O . ALA A 1 138 ? -14.040 -3.019 24.315 1.00 82.31 138 ALA A O 1
ATOM 1104 N N . LYS A 1 139 ? -12.606 -1.327 23.949 1.00 83.31 139 LYS A N 1
ATOM 1105 C CA . LYS A 1 139 ? -12.565 -0.886 25.354 1.00 83.31 139 LYS A CA 1
ATOM 1106 C C . LYS A 1 139 ? -13.923 -0.386 25.836 1.00 83.31 139 LYS A C 1
ATOM 1108 O O . LYS A 1 139 ? -14.352 -0.773 26.917 1.00 83.31 139 LYS A O 1
ATOM 1113 N N . CYS A 1 140 ? -14.623 0.424 25.041 1.00 76.44 140 CYS A N 1
ATOM 1114 C CA . CYS A 1 140 ? -15.969 0.886 25.377 1.00 76.44 140 CYS A CA 1
ATOM 1115 C C . CYS A 1 140 ? -16.953 -0.285 25.502 1.00 76.44 140 CYS A C 1
ATOM 1117 O O . CYS A 1 140 ? -17.744 -0.311 26.438 1.00 76.44 140 CYS A O 1
ATOM 1119 N N . VAL A 1 141 ? -16.888 -1.282 24.615 1.00 76.50 141 VAL A N 1
ATOM 1120 C CA . VAL A 1 141 ? -17.685 -2.516 24.701 1.00 76.50 141 VAL A CA 1
ATOM 1121 C C . VAL A 1 141 ? -17.359 -3.290 25.976 1.00 76.50 141 VAL A C 1
ATOM 1123 O O . VAL A 1 141 ? -18.273 -3.769 26.643 1.00 76.50 141 VAL A O 1
ATOM 1126 N N . GLU A 1 142 ? -16.085 -3.408 26.342 1.00 79.06 142 GLU A N 1
ATOM 1127 C CA . GLU A 1 142 ? -15.661 -4.068 27.577 1.00 79.06 142 GLU A CA 1
ATOM 1128 C C . GLU A 1 142 ? -16.153 -3.314 28.821 1.00 79.06 142 GLU A C 1
ATOM 1130 O O . GLU A 1 142 ? -16.691 -3.924 29.745 1.00 79.06 142 GLU A O 1
ATOM 1135 N N . GLU A 1 143 ? -16.047 -1.985 28.830 1.00 75.56 143 GLU A N 1
ATOM 1136 C CA . GLU A 1 143 ? -16.611 -1.135 29.877 1.00 75.56 143 GLU A CA 1
ATOM 1137 C C . GLU A 1 143 ? -18.131 -1.241 29.939 1.00 75.56 143 GLU A C 1
ATOM 1139 O O . GLU A 1 143 ? -18.672 -1.302 31.034 1.00 75.56 143 GLU A O 1
ATOM 1144 N N . LEU A 1 144 ? -18.832 -1.323 28.805 1.00 64.81 144 LEU A N 1
ATOM 1145 C CA . LEU A 1 144 ? -20.282 -1.503 28.773 1.00 64.81 144 LEU A CA 1
ATOM 1146 C C . LEU A 1 144 ? -20.693 -2.895 29.254 1.00 64.81 144 LEU A C 1
ATOM 1148 O O . LEU A 1 144 ? -21.719 -3.034 29.908 1.00 64.81 144 LEU A O 1
ATOM 1152 N N . LYS A 1 145 ? -19.894 -3.928 28.969 1.00 67.25 145 LYS A N 1
ATOM 1153 C CA . LYS A 1 145 ? -20.082 -5.275 29.525 1.00 67.25 145 LYS A CA 1
ATOM 1154 C C . LYS A 1 145 ? -19.884 -5.273 31.043 1.00 67.25 145 LYS A C 1
ATOM 1156 O O . LYS A 1 145 ? -20.672 -5.898 31.743 1.00 67.25 145 LYS A O 1
ATOM 1161 N N . LYS A 1 146 ? -18.890 -4.534 31.553 1.00 68.94 146 LYS A N 1
ATOM 1162 C CA . LYS A 1 146 ? -18.654 -4.342 32.997 1.00 68.94 146 LYS A CA 1
ATOM 1163 C C . LYS A 1 146 ? -19.764 -3.508 33.654 1.00 68.94 146 LYS A C 1
ATOM 1165 O O . LYS A 1 146 ? -20.263 -3.884 34.702 1.00 68.94 146 LYS A O 1
ATOM 1170 N N . LYS A 1 147 ? -20.196 -2.419 33.011 1.00 59.28 147 LYS A N 1
ATOM 1171 C CA . LYS A 1 147 ? -21.270 -1.500 33.438 1.00 59.28 147 LYS A CA 1
ATOM 1172 C C . LYS A 1 147 ? -22.680 -2.037 33.204 1.00 59.28 147 LYS A C 1
ATOM 1174 O O . LYS A 1 147 ? -23.617 -1.524 33.798 1.00 59.28 147 LYS A O 1
ATOM 1179 N N . GLY A 1 148 ? -22.857 -3.079 32.397 1.00 51.12 148 GLY A N 1
ATOM 1180 C CA . GLY A 1 148 ? -24.093 -3.866 32.344 1.00 51.12 148 GLY A CA 1
ATOM 1181 C C . GLY A 1 148 ? -24.430 -4.524 33.689 1.00 51.12 148 GLY A C 1
ATOM 1182 O O . GLY A 1 148 ? -25.532 -5.035 33.847 1.00 51.12 148 GLY A O 1
ATOM 1183 N N . VAL A 1 149 ? -23.502 -4.466 34.653 1.00 45.38 149 VAL A N 1
ATOM 1184 C CA . VAL A 1 149 ? -23.709 -4.787 36.068 1.00 45.38 149 VAL A CA 1
ATOM 1185 C C . VAL A 1 149 ? -24.182 -3.564 36.895 1.00 45.38 149 VAL A C 1
ATOM 1187 O O . VAL A 1 149 ? -24.718 -3.776 37.974 1.00 45.38 149 VAL A O 1
ATOM 1190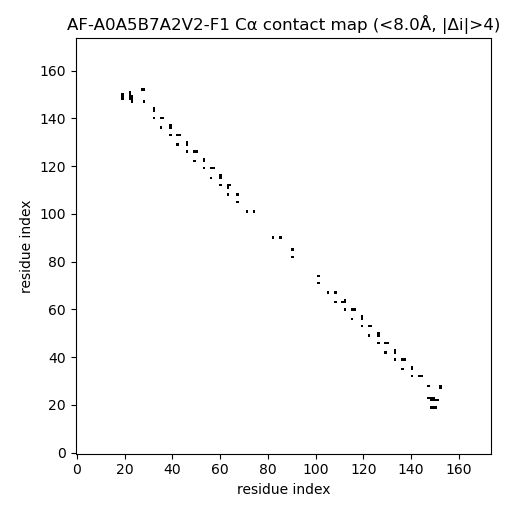 N N . GLU A 1 150 ? -24.077 -2.305 36.420 1.00 45.69 150 GLU A N 1
ATOM 1191 C CA . GLU A 1 150 ? -24.343 -1.093 37.241 1.00 45.69 150 GLU A CA 1
ATOM 1192 C C . GLU A 1 150 ? -24.921 0.203 36.573 1.00 45.69 150 GLU A C 1
ATOM 1194 O O . GLU A 1 150 ? -25.007 1.215 37.265 1.00 45.69 150 GLU A O 1
ATOM 1199 N N . PHE A 1 151 ? -25.329 0.289 35.294 1.00 45.84 151 PHE A N 1
ATOM 1200 C CA . PHE A 1 151 ? -25.562 1.614 34.647 1.00 45.84 151 PHE A CA 1
ATOM 1201 C C . PHE A 1 151 ? -27.002 1.945 34.193 1.00 45.84 151 PHE A C 1
ATOM 1203 O O . PHE A 1 151 ? -27.658 1.108 33.596 1.00 45.84 151 PHE A O 1
ATOM 1210 N N . ASP A 1 152 ? -27.458 3.190 34.420 1.00 46.09 152 ASP A N 1
ATOM 1211 C CA . ASP A 1 152 ? -28.791 3.735 34.077 1.0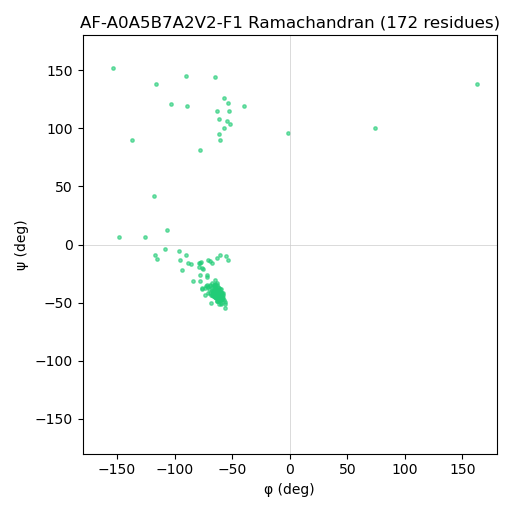0 46.09 152 ASP A CA 1
ATOM 1212 C C . ASP A 1 152 ? -28.737 4.651 32.828 1.00 46.09 152 ASP A C 1
ATOM 1214 O O . ASP A 1 152 ? -28.014 5.651 32.775 1.00 46.09 152 ASP A O 1
ATOM 1218 N N . LEU A 1 153 ? -29.504 4.287 31.796 1.00 41.84 153 LEU A N 1
ATOM 1219 C CA . LEU A 1 153 ? -29.368 4.730 30.400 1.00 41.84 153 LEU A CA 1
ATOM 1220 C C . LEU A 1 153 ? -29.941 6.136 30.106 1.00 41.84 153 LEU A C 1
ATOM 1222 O O . LEU A 1 153 ? -29.634 6.729 29.070 1.00 41.84 153 LEU A O 1
ATOM 1226 N N . LEU A 1 154 ? -30.766 6.694 30.994 1.00 43.38 154 LEU A N 1
ATOM 1227 C CA . LEU A 1 154 ? -31.468 7.966 30.758 1.00 43.38 154 LEU A CA 1
ATOM 1228 C C . LEU A 1 154 ? -30.585 9.206 30.950 1.00 43.38 154 LEU A C 1
ATOM 1230 O O . LEU A 1 154 ? -30.758 10.193 30.237 1.00 43.38 154 LEU A O 1
ATOM 1234 N N . LYS A 1 155 ? -29.601 9.165 31.856 1.00 53.78 155 LYS A N 1
ATOM 1235 C CA . LYS A 1 155 ? -28.736 10.331 32.125 1.00 53.78 155 LYS A CA 1
ATOM 1236 C C . LYS A 1 155 ? -27.682 10.566 31.046 1.00 53.78 155 LYS A C 1
ATOM 1238 O O . LYS A 1 155 ? -27.394 11.716 30.715 1.00 53.78 155 LYS A O 1
ATOM 1243 N N . GLU A 1 156 ? -27.112 9.503 30.482 1.00 55.53 156 GLU A N 1
ATOM 1244 C CA . GLU A 1 156 ? -26.011 9.634 29.518 1.00 55.53 156 GLU A CA 1
ATOM 1245 C C . GLU A 1 156 ? -26.494 9.893 28.087 1.00 55.53 156 GLU A C 1
ATOM 1247 O O . GLU A 1 156 ? -25.844 10.640 27.358 1.00 55.53 156 GLU A O 1
ATOM 1252 N N . VAL A 1 157 ? -27.666 9.378 27.689 1.00 52.19 157 VAL A N 1
ATOM 1253 C CA . VAL A 1 157 ? -28.270 9.720 26.387 1.00 52.19 157 VAL A CA 1
ATOM 1254 C C . VAL A 1 157 ? -28.660 11.198 26.334 1.00 52.19 157 VAL A C 1
ATOM 1256 O O . VAL A 1 157 ? -28.480 11.830 25.294 1.00 52.19 157 VAL A O 1
ATOM 1259 N N . ASP A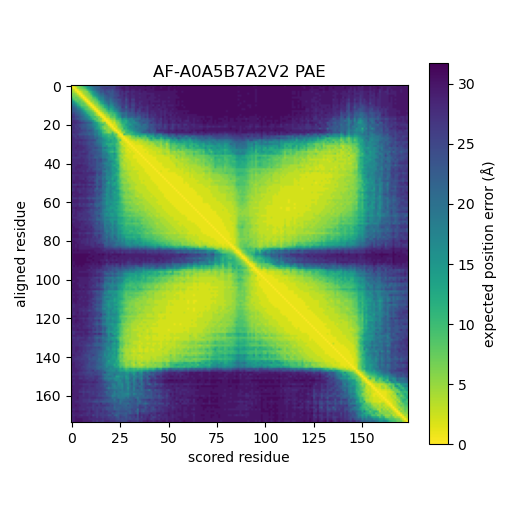 1 158 ? -29.107 11.783 27.447 1.00 54.81 158 ASP A N 1
ATOM 1260 C CA . ASP A 1 158 ? -29.378 13.221 27.540 1.00 54.81 158 ASP A CA 1
ATOM 1261 C C . ASP A 1 158 ? -28.091 14.058 27.539 1.00 54.81 158 ASP A C 1
ATOM 1263 O O . ASP A 1 158 ? -28.034 15.113 26.901 1.00 54.81 158 ASP A O 1
ATOM 1267 N N . ALA A 1 159 ? -27.019 13.571 28.174 1.00 61.22 159 ALA A N 1
ATOM 1268 C CA . ALA A 1 159 ? -25.700 14.199 28.092 1.00 61.22 159 ALA A CA 1
ATOM 1269 C C . ALA A 1 159 ? -25.147 14.170 26.655 1.00 61.22 159 ALA A C 1
ATOM 1271 O O . ALA A 1 159 ? -24.680 15.191 26.147 1.00 61.22 159 ALA A O 1
ATOM 1272 N N . LEU A 1 160 ? -25.282 13.036 25.958 1.00 54.53 160 LEU A N 1
ATOM 1273 C CA . LEU A 1 160 ? -24.880 12.876 24.559 1.00 54.53 160 LEU A CA 1
ATOM 1274 C C . LEU A 1 160 ? -25.773 13.664 23.589 1.00 54.53 160 LEU A C 1
ATOM 1276 O O . LEU A 1 160 ? -25.254 14.219 22.618 1.00 54.53 160 LEU A O 1
ATOM 1280 N N . ARG A 1 161 ? -27.087 13.781 23.838 1.00 62.38 161 ARG A N 1
ATOM 1281 C CA . ARG A 1 161 ? -27.981 14.666 23.066 1.00 62.38 161 ARG A CA 1
ATOM 1282 C C . ARG A 1 161 ? -27.616 16.131 23.251 1.00 62.38 161 ARG A C 1
ATOM 1284 O O . ARG A 1 161 ? -27.521 16.833 22.248 1.00 62.38 161 ARG A O 1
ATOM 1291 N N . ARG A 1 162 ? -27.350 16.585 24.483 1.00 58.06 162 ARG A N 1
ATOM 1292 C CA . ARG A 1 162 ? -26.866 17.956 24.728 1.00 58.06 162 ARG A CA 1
ATOM 1293 C C . ARG A 1 162 ? -25.531 18.210 24.033 1.00 58.06 162 ARG A C 1
ATOM 1295 O O . ARG A 1 162 ? -25.393 19.218 23.347 1.00 58.06 162 ARG A O 1
ATOM 1302 N N . ALA A 1 163 ? -24.585 17.276 24.122 1.00 59.09 163 ALA A N 1
ATOM 1303 C CA . ALA A 1 163 ? -23.286 17.405 23.464 1.00 59.09 163 ALA A CA 1
ATOM 1304 C C . ALA A 1 163 ? -23.398 17.433 21.925 1.00 59.09 163 ALA A C 1
ATOM 1306 O O . ALA A 1 163 ? -22.711 18.217 21.270 1.00 59.09 163 ALA A O 1
ATOM 1307 N N . LYS A 1 164 ? -24.295 16.632 21.326 1.00 57.72 164 LYS A N 1
ATOM 1308 C CA . LYS A 1 164 ? -24.575 16.695 19.879 1.00 57.72 164 LYS A CA 1
ATOM 1309 C C . LYS A 1 164 ? -25.308 17.973 19.471 1.00 57.72 164 LYS A C 1
ATOM 1311 O O . LYS A 1 164 ? -24.968 18.518 18.428 1.00 57.72 164 LYS A O 1
ATOM 1316 N N . SER A 1 165 ? -26.253 18.469 20.271 1.00 53.00 165 SER A N 1
ATOM 1317 C CA . SER A 1 165 ? -26.953 19.734 20.002 1.00 53.00 165 SER A CA 1
ATOM 1318 C C . SER A 1 165 ? -25.972 20.908 19.924 1.00 53.00 165 SER A C 1
ATOM 1320 O O . SER A 1 165 ? -25.972 21.644 18.943 1.00 53.00 165 SER A O 1
ATOM 1322 N N . LEU A 1 166 ? -25.051 21.010 20.886 1.00 52.59 166 LEU A N 1
ATOM 1323 C CA . LEU A 1 166 ? -24.028 22.067 20.928 1.00 52.59 166 LEU A CA 1
ATOM 1324 C C . LEU A 1 166 ? -23.030 21.986 19.754 1.00 52.59 166 LEU A C 1
ATOM 1326 O O . LEU A 1 166 ? -22.519 22.998 19.268 1.00 52.59 166 LEU A O 1
ATOM 1330 N N . ARG A 1 167 ? -22.765 20.776 19.247 1.00 54.94 167 ARG A N 1
ATOM 1331 C CA . ARG A 1 167 ? -21.898 20.570 18.076 1.00 54.94 167 ARG A CA 1
ATOM 1332 C C . ARG A 1 167 ? -22.597 20.887 16.749 1.00 54.94 167 ARG A C 1
ATOM 1334 O O . ARG A 1 167 ? -21.928 21.207 15.772 1.00 54.94 167 ARG A O 1
ATOM 1341 N N . VAL A 1 168 ? -23.924 20.781 16.697 1.00 54.84 168 VAL A N 1
ATOM 1342 C CA . VAL A 1 168 ? -24.720 21.178 15.524 1.00 54.84 168 VAL A CA 1
ATOM 1343 C C . VAL A 1 168 ? -24.845 22.701 15.458 1.00 54.84 168 VAL A C 1
ATOM 1345 O O . VAL A 1 168 ? -24.703 23.267 14.379 1.00 54.84 168 VAL A O 1
ATOM 1348 N N . GLU A 1 169 ? -25.002 23.368 16.601 1.00 49.78 169 GLU A N 1
ATOM 1349 C CA . GLU A 1 169 ? -25.121 24.829 16.679 1.00 49.78 169 GLU A CA 1
ATOM 1350 C C . GLU A 1 169 ? -23.813 25.551 16.297 1.00 49.78 169 GLU A C 1
ATOM 1352 O O . GLU A 1 169 ? -23.829 26.509 15.531 1.00 49.78 169 GLU A O 1
ATOM 1357 N N . SER A 1 170 ? -22.655 25.016 16.699 1.00 52.38 170 SER A N 1
ATOM 1358 C CA . SER A 1 170 ? -21.336 25.554 16.309 1.00 52.38 170 SER A CA 1
ATOM 1359 C C . SER A 1 170 ? -20.962 25.332 14.836 1.00 52.38 170 SER A C 1
ATOM 1361 O O . SER A 1 170 ? -20.028 25.959 14.344 1.00 52.38 170 SER A O 1
ATOM 1363 N N . LYS A 1 171 ? -21.683 24.465 14.112 1.00 51.81 171 LYS A N 1
ATOM 1364 C CA . LYS A 1 171 ? -21.463 24.206 12.680 1.00 51.81 171 LYS A CA 1
ATOM 1365 C C . LYS A 1 171 ? -22.374 25.041 11.768 1.00 51.81 171 LYS A C 1
ATOM 1367 O O . LYS A 1 171 ? -22.134 25.084 10.569 1.00 51.81 171 LYS A O 1
ATOM 1372 N N . ALA A 1 172 ? -23.415 25.670 12.317 1.00 52.34 172 ALA A N 1
ATOM 1373 C CA . ALA A 1 172 ? -24.398 26.449 11.559 1.00 52.34 172 ALA A CA 1
ATOM 1374 C C . ALA A 1 172 ? -24.110 27.967 11.528 1.00 52.34 172 ALA A C 1
ATOM 1376 O O . ALA A 1 172 ? -24.809 28.695 10.831 1.00 52.34 172 ALA A O 1
ATOM 1377 N N . VAL A 1 173 ? -23.092 28.446 12.258 1.00 50.19 173 VAL A N 1
ATOM 1378 C CA . VAL A 1 173 ? -22.698 29.872 12.344 1.00 50.19 173 VAL A CA 1
ATOM 1379 C C . VAL A 1 173 ? -21.267 30.080 11.812 1.00 50.19 173 VAL A C 1
ATOM 1381 O O . VAL A 1 173 ? -20.461 30.785 12.412 1.00 50.19 173 VAL A O 1
ATOM 1384 N N . GLY A 1 174 ? -20.923 29.422 10.703 1.00 38.34 174 GLY A N 1
ATOM 1385 C CA . GLY A 1 174 ? -19.627 29.550 10.026 1.00 38.34 174 GLY A CA 1
ATOM 1386 C C . GLY A 1 174 ? -19.787 29.639 8.522 1.00 38.34 174 GLY A C 1
ATOM 1387 O O . GLY A 1 174 ? -20.569 28.822 7.987 1.00 38.34 174 GLY A O 1
#